Protein AF-A0AAW6MAR8-F1 (afdb_monomer_lite)

Structure (mmCIF, N/CA/C/O backbone):
data_AF-A0AAW6MAR8-F1
#
_entry.id   AF-A0AAW6MAR8-F1
#
loop_
_atom_site.group_PDB
_atom_site.id
_atom_site.type_symbol
_atom_site.label_atom_id
_atom_site.label_alt_id
_atom_site.label_comp_id
_atom_site.label_asym_id
_atom_site.label_entity_id
_atom_site.label_seq_id
_atom_site.pdbx_PDB_ins_code
_atom_site.Cartn_x
_atom_site.Cartn_y
_atom_site.Cartn_z
_atom_site.occupancy
_atom_site.B_iso_or_equiv
_atom_site.auth_seq_id
_atom_site.auth_comp_id
_atom_site.auth_asym_id
_atom_site.auth_atom_id
_atom_site.pdbx_PDB_model_num
ATOM 1 N N . ASP A 1 1 ? 22.541 -4.538 -34.225 1.00 38.38 1 ASP A N 1
ATOM 2 C CA . ASP A 1 1 ? 21.862 -5.230 -33.112 1.00 38.38 1 ASP A CA 1
ATOM 3 C C . ASP A 1 1 ? 20.356 -5.100 -33.202 1.00 38.38 1 ASP A C 1
ATOM 5 O O . ASP A 1 1 ? 19.809 -4.013 -33.052 1.00 38.38 1 ASP A O 1
ATOM 9 N N . VAL A 1 2 ? 19.683 -6.206 -33.517 1.00 41.50 2 VAL A N 1
ATOM 10 C CA . VAL A 1 2 ? 18.218 -6.273 -33.556 1.00 41.50 2 VAL A CA 1
ATOM 11 C C . VAL A 1 2 ? 17.718 -6.369 -32.115 1.00 41.50 2 VAL A C 1
ATOM 13 O O . VAL A 1 2 ? 18.141 -7.243 -31.361 1.00 41.50 2 VAL A O 1
ATOM 16 N N . ALA A 1 3 ? 16.841 -5.449 -31.713 1.00 41.91 3 ALA A N 1
ATOM 17 C CA . ALA A 1 3 ? 16.213 -5.461 -30.398 1.00 41.91 3 ALA A CA 1
ATOM 18 C C . ALA A 1 3 ? 15.251 -6.659 -30.288 1.00 41.91 3 ALA A C 1
ATOM 20 O O . ALA A 1 3 ? 14.075 -6.553 -30.619 1.00 41.91 3 ALA A O 1
ATOM 21 N N . ALA A 1 4 ? 15.759 -7.807 -29.844 1.00 42.06 4 ALA A N 1
ATOM 22 C CA . ALA A 1 4 ? 14.942 -8.964 -29.495 1.00 42.06 4 ALA A CA 1
ATOM 23 C C . ALA A 1 4 ? 14.270 -8.748 -28.123 1.00 42.06 4 ALA A C 1
ATOM 25 O O . ALA A 1 4 ? 14.914 -8.267 -27.187 1.00 42.06 4 ALA A O 1
ATOM 26 N N . GLY A 1 5 ? 12.980 -9.098 -28.013 1.00 51.22 5 GLY A N 1
ATOM 27 C CA . GLY A 1 5 ? 12.204 -9.053 -26.760 1.00 51.22 5 GLY A CA 1
ATOM 28 C C . GLY A 1 5 ? 10.967 -8.139 -26.744 1.00 51.22 5 GLY A C 1
ATOM 29 O O . GLY A 1 5 ? 10.373 -7.969 -25.683 1.00 51.22 5 GLY A O 1
ATOM 30 N N . PHE A 1 6 ? 10.568 -7.559 -27.882 1.00 50.59 6 PHE A N 1
ATOM 31 C CA . PHE A 1 6 ? 9.330 -6.778 -28.029 1.00 50.59 6 PHE A CA 1
ATOM 32 C C . PHE A 1 6 ? 8.352 -7.480 -28.983 1.00 50.59 6 PHE A C 1
ATOM 34 O O . PHE A 1 6 ? 8.780 -8.235 -29.851 1.00 50.59 6 PHE A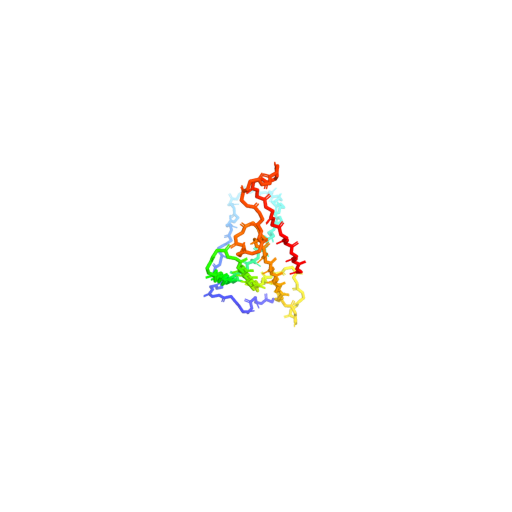 O 1
ATOM 41 N N . LEU A 1 7 ? 7.048 -7.231 -28.813 1.00 53.25 7 LEU A N 1
ATOM 42 C CA . LEU A 1 7 ? 5.975 -7.887 -29.575 1.00 53.25 7 LEU A CA 1
ATOM 43 C C . LEU A 1 7 ? 5.925 -7.494 -31.069 1.00 53.25 7 LEU A C 1
ATOM 45 O O . LEU A 1 7 ? 5.311 -8.219 -31.842 1.00 53.25 7 LEU A O 1
ATOM 49 N N . ASP A 1 8 ? 6.582 -6.403 -31.484 1.00 50.16 8 ASP A N 1
ATOM 50 C CA . ASP A 1 8 ? 6.674 -5.978 -32.890 1.00 50.16 8 ASP A CA 1
ATOM 51 C C . ASP A 1 8 ? 8.053 -5.339 -33.192 1.00 50.16 8 ASP A C 1
ATOM 53 O O . ASP A 1 8 ? 8.445 -4.380 -32.513 1.00 50.16 8 ASP A O 1
ATOM 57 N N . PRO A 1 9 ? 8.826 -5.870 -34.162 1.00 52.31 9 PRO A N 1
ATOM 58 C CA . PRO A 1 9 ? 10.124 -5.328 -34.560 1.00 52.31 9 PRO A CA 1
ATOM 59 C C . PRO A 1 9 ? 10.081 -4.294 -35.707 1.00 52.31 9 PRO A C 1
ATOM 61 O O . PRO A 1 9 ? 11.139 -3.754 -36.052 1.00 52.31 9 PRO A O 1
ATOM 64 N N . SER A 1 10 ? 8.926 -3.992 -36.307 1.00 55.00 10 SER A N 1
ATOM 65 C CA . SER A 1 10 ? 8.841 -3.129 -37.494 1.00 55.00 10 SER A CA 1
ATOM 66 C C . SER A 1 10 ? 8.674 -1.641 -37.142 1.00 55.00 10 SER A C 1
ATOM 68 O O . SER A 1 10 ? 7.703 -1.218 -36.531 1.00 55.00 10 SER A O 1
ATOM 70 N N . PHE A 1 11 ? 9.656 -0.811 -37.510 1.00 49.62 11 PHE A N 1
ATOM 71 C CA . PHE A 1 11 ? 9.521 0.651 -37.475 1.00 49.62 11 PHE A CA 1
ATOM 72 C C . PHE A 1 11 ? 10.208 1.249 -38.697 1.00 49.62 11 PHE A C 1
ATOM 74 O O . PHE A 1 11 ? 11.431 1.116 -38.826 1.00 49.62 11 PHE A O 1
ATOM 81 N N . ASP A 1 12 ? 9.439 1.965 -39.511 1.00 52.34 12 ASP A N 1
ATOM 82 C CA . ASP A 1 12 ? 9.897 2.621 -40.733 1.00 52.34 12 ASP A CA 1
ATOM 83 C C . ASP A 1 12 ? 10.948 3.723 -40.478 1.00 52.34 12 ASP A C 1
ATOM 85 O O . ASP A 1 12 ? 11.092 4.288 -39.379 1.00 52.34 12 ASP A O 1
ATOM 89 N N . THR A 1 13 ? 11.750 3.996 -41.505 1.00 48.41 13 THR A N 1
ATOM 90 C CA . THR A 1 13 ? 12.763 5.061 -41.560 1.00 48.41 13 THR A CA 1
ATOM 91 C C . THR A 1 13 ? 12.438 6.014 -42.701 1.00 48.41 13 THR A C 1
ATOM 93 O O . THR A 1 13 ? 12.095 5.565 -43.788 1.00 48.41 13 THR A O 1
ATOM 96 N N . VAL A 1 14 ? 12.553 7.319 -42.434 1.00 55.38 14 VAL A N 1
ATOM 97 C CA . VAL A 1 14 ? 12.318 8.405 -43.396 1.00 55.38 14 VAL A CA 1
ATOM 98 C C . VAL A 1 14 ? 13.341 8.313 -44.531 1.00 55.38 14 VAL A C 1
ATOM 100 O O . VAL A 1 14 ? 14.543 8.291 -44.274 1.00 55.38 14 VAL A O 1
ATOM 103 N N . ASP A 1 15 ? 12.838 8.227 -45.760 1.00 45.12 15 ASP A N 1
ATOM 104 C CA . ASP A 1 15 ? 13.605 8.170 -47.006 1.00 45.12 15 ASP A CA 1
ATOM 105 C C . ASP A 1 15 ? 14.219 9.545 -47.343 1.00 45.12 15 ASP A C 1
ATOM 107 O O . ASP A 1 15 ? 13.616 10.589 -47.072 1.00 45.12 15 ASP A O 1
ATOM 111 N N . ALA A 1 16 ? 15.432 9.561 -47.897 1.00 46.62 16 ALA A N 1
ATOM 112 C CA . ALA A 1 16 ? 16.189 10.782 -48.177 1.00 46.62 16 ALA A CA 1
ATOM 113 C C . ALA A 1 16 ? 15.774 11.379 -49.535 1.00 46.62 16 ALA A C 1
ATOM 115 O O . ALA A 1 16 ? 15.901 10.740 -50.577 1.00 46.62 16 ALA A O 1
ATOM 116 N N . GLY A 1 17 ? 15.283 12.622 -49.526 1.00 44.34 17 GLY A N 1
ATOM 117 C CA . GLY A 1 17 ? 14.829 13.330 -50.725 1.00 44.34 17 GLY A CA 1
ATOM 118 C C . GLY A 1 17 ? 15.919 13.518 -51.792 1.00 44.34 17 GLY A C 1
ATOM 119 O O . GLY A 1 17 ? 17.041 13.927 -51.500 1.00 44.34 17 GLY A O 1
ATOM 120 N N . ILE A 1 18 ? 15.546 13.241 -53.044 1.00 42.44 18 ILE A N 1
ATOM 121 C CA . ILE A 1 18 ? 16.320 13.433 -54.279 1.00 42.44 18 ILE A CA 1
ATOM 122 C C . ILE A 1 18 ? 16.663 14.919 -54.501 1.00 42.44 18 ILE A C 1
ATOM 124 O O . ILE A 1 18 ? 15.769 15.750 -54.639 1.00 42.44 18 ILE A O 1
ATOM 128 N N . GLY A 1 19 ? 17.962 15.222 -54.642 1.00 40.78 19 GLY A N 1
ATOM 129 C CA . GLY A 1 19 ? 18.470 16.439 -55.292 1.00 40.78 19 GLY A CA 1
ATOM 130 C C . GLY A 1 19 ? 19.056 17.513 -54.364 1.00 40.78 19 GLY A C 1
ATOM 131 O O . GLY A 1 19 ? 18.341 18.385 -53.885 1.00 40.78 19 GLY A O 1
ATOM 132 N N . GLY A 1 20 ? 20.387 17.506 -54.214 1.00 45.31 20 GLY A N 1
ATOM 133 C CA . GLY A 1 20 ? 21.179 18.544 -53.534 1.00 45.31 20 GLY A CA 1
ATOM 134 C C . GLY A 1 20 ? 21.991 18.000 -52.354 1.00 45.31 20 GLY A C 1
ATOM 135 O O . GLY A 1 20 ? 21.538 17.099 -51.655 1.00 45.31 20 GLY A O 1
ATOM 136 N N . THR A 1 21 ? 23.203 18.521 -52.128 1.00 45.25 21 THR A N 1
ATOM 137 C CA . THR A 1 21 ? 24.034 18.171 -50.959 1.00 45.25 21 THR A 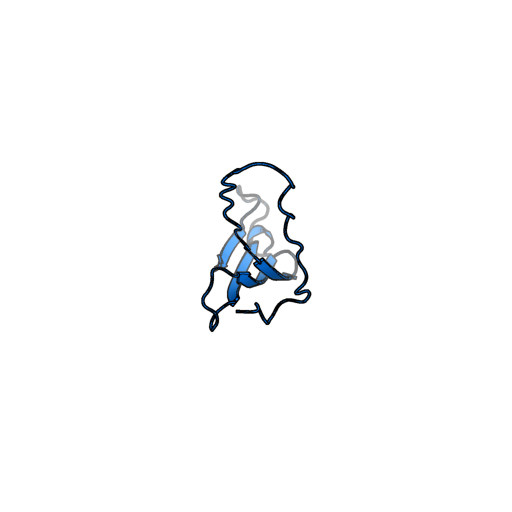CA 1
ATOM 138 C C . THR A 1 21 ? 23.414 18.769 -49.697 1.00 45.25 21 THR A C 1
ATOM 140 O O . THR A 1 21 ? 23.827 19.829 -49.229 1.00 45.25 21 THR A O 1
ATOM 143 N N . VAL A 1 22 ? 22.383 18.119 -49.164 1.00 47.81 22 VAL A N 1
ATOM 144 C CA . VAL A 1 22 ? 21.776 18.474 -47.883 1.00 47.81 22 VAL A CA 1
ATOM 145 C C . VAL A 1 22 ? 22.309 17.494 -46.846 1.00 47.81 22 VAL A C 1
ATOM 147 O O . VAL A 1 22 ? 21.992 16.308 -46.878 1.00 47.81 22 VAL A O 1
ATOM 150 N N . TYR A 1 23 ? 23.151 17.980 -45.935 1.00 43.19 23 TYR A N 1
ATOM 151 C CA . TYR A 1 23 ? 23.488 17.228 -44.732 1.00 43.19 23 TYR A CA 1
ATOM 152 C C . TYR A 1 23 ? 22.267 17.267 -43.811 1.00 43.19 23 TYR A C 1
ATOM 154 O O . TYR A 1 23 ? 22.012 18.266 -43.143 1.00 43.19 23 TYR A O 1
ATOM 162 N N . GLY A 1 24 ? 21.470 16.202 -43.842 1.00 41.53 24 GLY A N 1
ATOM 163 C CA . GLY A 1 24 ? 20.443 15.947 -42.842 1.00 41.53 24 GLY A CA 1
ATOM 164 C C . GLY A 1 24 ? 21.079 15.217 -41.670 1.00 41.53 24 GLY A C 1
ATOM 165 O O . GLY A 1 24 ? 21.346 14.023 -41.775 1.00 41.53 24 GLY A O 1
ATOM 166 N N . ASP A 1 25 ? 21.340 15.927 -40.576 1.00 49.34 25 ASP A N 1
ATOM 167 C CA . ASP A 1 25 ? 21.624 15.279 -39.299 1.00 49.34 25 ASP A CA 1
ATOM 168 C C . ASP A 1 25 ? 20.291 14.961 -38.609 1.00 49.34 25 ASP A C 1
ATOM 170 O O . ASP A 1 25 ? 19.362 15.775 -38.604 1.00 49.34 25 ASP A O 1
ATOM 174 N N . GLY A 1 26 ? 20.164 13.743 -38.098 1.00 43.41 26 GLY A N 1
ATOM 175 C CA . GLY A 1 26 ? 18.929 13.226 -37.531 1.00 43.41 26 GLY A CA 1
ATOM 176 C C . GLY A 1 26 ? 19.239 12.199 -36.458 1.00 43.41 26 GLY A C 1
ATOM 177 O O . GLY A 1 26 ? 19.569 11.051 -36.749 1.00 43.41 26 GLY A O 1
ATOM 178 N N . GLU A 1 27 ? 19.087 12.587 -35.197 1.00 45.34 27 GLU A N 1
ATOM 179 C CA . GLU A 1 27 ? 19.235 11.665 -34.076 1.00 45.34 27 GLU A CA 1
ATOM 180 C C . GLU A 1 27 ? 17.957 10.819 -33.918 1.00 45.34 27 GLU A C 1
ATOM 182 O O . GLU A 1 27 ? 16.915 11.291 -33.453 1.00 45.34 27 GLU A O 1
ATOM 187 N N . LYS A 1 28 ? 18.007 9.533 -34.298 1.00 44.56 28 LYS A N 1
ATOM 188 C CA . LYS A 1 28 ? 16.901 8.586 -34.064 1.00 44.56 28 LYS A CA 1
ATOM 189 C C . LYS A 1 28 ? 17.023 7.966 -32.672 1.00 44.56 28 LYS A C 1
ATOM 191 O O . LYS A 1 28 ? 17.665 6.935 -32.482 1.00 44.56 28 LYS A O 1
ATOM 196 N N . TYR A 1 29 ? 16.333 8.540 -31.695 1.00 46.66 29 TYR A N 1
ATOM 197 C CA . TYR A 1 29 ? 16.215 7.943 -30.367 1.00 46.66 29 TYR A CA 1
ATOM 198 C C . TYR A 1 29 ? 15.097 6.886 -30.324 1.00 46.66 29 TYR A C 1
ATOM 200 O O . TYR A 1 29 ? 13.925 7.208 -30.135 1.00 46.66 29 TYR A O 1
ATOM 208 N N . LYS A 1 30 ? 15.435 5.598 -30.478 1.00 51.47 30 LYS A N 1
ATOM 209 C CA . LYS A 1 30 ? 14.486 4.493 -30.231 1.00 51.47 30 LYS A CA 1
ATOM 210 C C . LYS A 1 30 ? 14.395 4.195 -28.728 1.00 51.47 30 LYS A C 1
ATOM 212 O O . LYS A 1 30 ? 15.194 3.435 -28.175 1.00 51.47 30 LYS A O 1
ATOM 217 N N . TYR A 1 31 ? 13.399 4.781 -28.066 1.00 56.66 31 TYR A N 1
ATOM 218 C CA . TYR A 1 31 ? 13.049 4.458 -26.684 1.00 56.66 31 TYR A CA 1
ATOM 219 C C . TYR A 1 31 ? 11.796 3.590 -26.632 1.00 56.66 31 TYR A C 1
ATOM 221 O O . TYR A 1 31 ? 10.686 4.080 -26.801 1.00 56.66 31 TYR A O 1
ATOM 229 N N . ASN A 1 32 ? 11.981 2.302 -26.351 1.00 66.94 32 ASN A N 1
ATOM 230 C CA . ASN A 1 32 ? 10.880 1.368 -26.160 1.00 66.94 32 ASN A CA 1
ATOM 231 C C . ASN A 1 32 ? 10.723 1.116 -24.666 1.00 66.94 32 ASN A C 1
ATOM 233 O O . ASN A 1 32 ? 11.677 0.722 -23.992 1.00 66.94 32 ASN A O 1
ATOM 237 N N . ARG A 1 33 ? 9.522 1.352 -24.144 1.00 74.06 33 ARG A N 1
ATOM 238 C CA . ARG A 1 33 ? 9.192 1.141 -22.738 1.00 74.06 33 ARG A CA 1
ATOM 239 C C . ARG A 1 33 ? 7.918 0.315 -22.669 1.00 74.06 33 ARG A C 1
ATOM 241 O O . ARG A 1 33 ? 6.942 0.639 -23.335 1.00 74.06 33 ARG A O 1
ATOM 248 N N . ALA A 1 34 ? 7.955 -0.759 -21.901 1.00 82.56 34 ALA A N 1
ATOM 249 C CA . ALA A 1 34 ? 6.828 -1.657 -21.700 1.00 82.56 34 ALA A CA 1
ATOM 250 C C . ALA A 1 34 ? 6.596 -1.788 -20.198 1.00 82.56 34 ALA A C 1
ATOM 252 O O . ALA A 1 34 ? 7.551 -1.902 -19.440 1.00 82.56 34 ALA A O 1
ATOM 253 N N . SER A 1 35 ? 5.346 -1.741 -19.759 1.00 80.75 35 SER A N 1
ATOM 254 C CA . SER A 1 35 ? 5.007 -1.747 -18.337 1.00 80.75 35 SER A CA 1
ATOM 255 C C . SER A 1 35 ? 3.811 -2.642 -18.095 1.00 80.75 35 SER A C 1
ATOM 257 O O . SER A 1 35 ? 2.776 -2.476 -18.738 1.00 80.75 35 SER A O 1
ATOM 259 N N . PHE A 1 36 ? 3.933 -3.530 -17.118 1.00 90.75 36 PHE A N 1
ATOM 260 C CA . PHE A 1 36 ? 2.824 -4.304 -16.579 1.00 90.75 36 PHE A CA 1
ATOM 261 C C . PHE A 1 36 ? 2.563 -3.851 -15.150 1.00 90.75 36 PHE A C 1
ATOM 263 O O . PHE A 1 36 ? 3.501 -3.650 -14.380 1.00 90.75 36 PHE A O 1
ATOM 270 N N . PHE A 1 37 ? 1.300 -3.677 -14.779 1.00 94.00 37 PHE A N 1
ATOM 271 C CA . PHE A 1 37 ? 0.935 -3.325 -13.413 1.00 94.00 37 PHE A CA 1
ATOM 272 C C . PHE A 1 37 ? -0.279 -4.128 -12.961 1.00 94.00 37 PHE A C 1
ATOM 274 O O . PHE A 1 37 ? -1.180 -4.415 -13.746 1.00 94.00 37 PHE A O 1
ATOM 281 N N . GLY A 1 38 ? -0.300 -4.463 -11.677 1.00 95.75 38 GLY A N 1
ATOM 282 C CA . GLY A 1 38 ? -1.428 -5.092 -11.007 1.00 95.75 38 GLY A CA 1
ATOM 283 C C . GLY A 1 38 ? -1.623 -4.471 -9.633 1.00 95.75 38 GLY A C 1
ATOM 284 O O . GLY A 1 38 ? -0.653 -4.102 -8.968 1.00 95.75 38 GLY A O 1
ATOM 285 N N . ARG A 1 39 ? -2.880 -4.338 -9.210 1.00 96.38 39 ARG A N 1
ATOM 286 C CA . ARG A 1 39 ? -3.239 -3.843 -7.881 1.00 96.38 39 ARG A CA 1
ATOM 287 C C . ARG A 1 39 ? -4.366 -4.677 -7.296 1.00 96.38 39 ARG A C 1
ATOM 289 O O . ARG A 1 39 ? -5.385 -4.883 -7.946 1.00 96.38 39 ARG A O 1
ATOM 296 N N . VAL A 1 40 ? -4.194 -5.067 -6.042 1.00 97.69 40 VAL A N 1
ATOM 297 C CA . VAL A 1 40 ? -5.204 -5.739 -5.228 1.00 97.69 40 VAL A CA 1
ATOM 298 C C . VAL A 1 40 ? -5.546 -4.835 -4.052 1.00 97.69 40 VAL A C 1
ATOM 300 O O . VAL A 1 40 ? -4.656 -4.293 -3.398 1.00 97.69 40 VAL A O 1
ATOM 303 N N . ASN A 1 41 ? -6.841 -4.665 -3.793 1.00 97.44 41 ASN A N 1
ATOM 304 C CA . ASN A 1 41 ? -7.347 -3.968 -2.617 1.00 97.44 41 ASN A CA 1
ATOM 305 C C . ASN A 1 41 ? -8.250 -4.919 -1.842 1.00 97.44 41 ASN A C 1
ATOM 307 O O . ASN A 1 41 ? -9.099 -5.581 -2.434 1.00 97.44 41 ASN A O 1
ATOM 311 N N . TYR A 1 42 ? -8.090 -4.936 -0.528 1.00 97.19 42 TYR A N 1
ATOM 312 C CA . TYR A 1 42 ? -8.947 -5.672 0.381 1.00 97.19 42 TYR A CA 1
ATOM 313 C C . TYR A 1 42 ? -9.422 -4.737 1.485 1.00 97.19 42 TYR A C 1
ATOM 315 O O . TYR A 1 42 ? -8.641 -3.970 2.051 1.00 97.19 42 TYR A O 1
ATOM 323 N N . ASN A 1 43 ? -10.717 -4.787 1.763 1.00 97.44 43 ASN A N 1
ATOM 324 C CA . ASN A 1 43 ? -11.349 -4.046 2.837 1.00 97.44 43 ASN A CA 1
ATOM 325 C C . ASN A 1 43 ? -12.139 -5.056 3.663 1.00 97.44 43 ASN A C 1
ATOM 327 O O . ASN A 1 43 ? -13.045 -5.706 3.144 1.00 97.44 43 ASN A O 1
ATOM 331 N N . TYR A 1 44 ? -11.771 -5.175 4.932 1.00 96.50 44 TYR A N 1
ATOM 332 C CA . TYR A 1 44 ? -12.538 -5.924 5.904 1.00 96.50 44 TYR A CA 1
ATOM 333 C C . TYR A 1 44 ? -13.289 -4.956 6.811 1.00 96.50 44 TYR A C 1
ATOM 335 O O . TYR A 1 44 ? -12.685 -4.231 7.609 1.00 96.50 44 TYR A O 1
ATOM 343 N N . ASP A 1 45 ? -14.612 -4.971 6.652 1.00 94.81 45 ASP A N 1
ATOM 344 C CA . ASP A 1 45 ? -15.581 -4.274 7.498 1.00 94.81 45 ASP A CA 1
ATOM 345 C C . ASP A 1 45 ? -15.292 -2.778 7.697 1.00 94.81 45 ASP A C 1
ATOM 347 O O . ASP A 1 45 ? -15.470 -2.225 8.775 1.00 94.81 45 ASP A O 1
ATOM 351 N N . ASN A 1 46 ? -14.737 -2.119 6.676 1.00 92.75 46 ASN A N 1
ATOM 352 C CA . ASN A 1 46 ? -14.287 -0.720 6.686 1.00 92.75 46 ASN A CA 1
ATOM 353 C C . ASN A 1 46 ? -13.232 -0.361 7.752 1.00 92.75 46 ASN A C 1
ATOM 355 O O . ASN A 1 46 ? -12.751 0.779 7.802 1.00 92.75 46 ASN A O 1
ATOM 359 N N . ARG A 1 47 ? -12.799 -1.348 8.537 1.00 94.69 47 ARG A N 1
ATOM 360 C CA . ARG A 1 47 ? -11.834 -1.239 9.628 1.00 94.69 47 ARG A CA 1
ATOM 361 C C . ARG A 1 47 ? -10.425 -1.496 9.144 1.00 94.69 47 ARG A C 1
ATOM 363 O O . ARG A 1 47 ? -9.546 -0.671 9.373 1.00 94.69 47 ARG A O 1
ATOM 370 N N . TYR A 1 48 ? -10.218 -2.592 8.424 1.00 96.94 48 TYR A N 1
ATOM 371 C CA . TYR A 1 48 ? -8.892 -3.024 7.996 1.00 96.94 48 TYR A CA 1
ATOM 372 C C . TYR A 1 48 ? -8.796 -2.944 6.485 1.00 96.94 48 TYR A C 1
ATOM 374 O O . TYR A 1 48 ? -9.570 -3.561 5.755 1.00 96.94 48 TYR A O 1
ATOM 382 N N . LEU A 1 49 ? -7.839 -2.160 6.012 1.00 97.31 49 LEU A N 1
ATOM 383 C CA . LEU A 1 49 ? -7.603 -1.942 4.600 1.00 97.31 49 LEU A CA 1
ATOM 384 C C . LEU A 1 49 ? -6.214 -2.446 4.257 1.00 97.31 49 LEU A C 1
ATOM 386 O O . L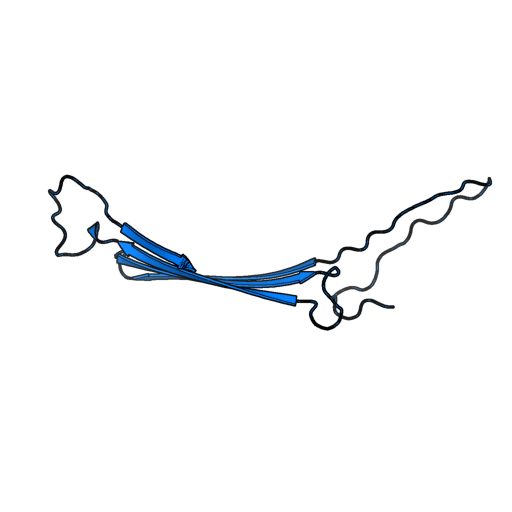EU A 1 49 ? -5.243 -2.096 4.922 1.00 97.31 49 LEU A O 1
ATOM 390 N N . ILE A 1 50 ? -6.116 -3.226 3.193 1.00 97.31 50 ILE A N 1
ATOM 391 C CA . ILE A 1 50 ? -4.848 -3.691 2.643 1.00 97.31 50 ILE A CA 1
ATOM 392 C C . ILE A 1 50 ? -4.839 -3.350 1.159 1.00 97.31 50 ILE A C 1
ATOM 394 O O . ILE A 1 50 ? -5.824 -3.555 0.450 1.00 97.31 50 ILE A O 1
ATOM 398 N N . GLN A 1 51 ? -3.719 -2.826 0.684 1.00 97.62 51 GLN A N 1
ATOM 399 C CA . GLN A 1 51 ? -3.472 -2.587 -0.726 1.00 97.62 51 GLN A CA 1
ATOM 400 C C . GLN A 1 51 ? -2.102 -3.142 -1.085 1.00 97.62 51 GLN A C 1
ATOM 402 O O . GLN A 1 51 ? -1.106 -2.782 -0.470 1.00 97.62 51 GLN A O 1
ATOM 407 N N . ALA A 1 52 ? -2.046 -3.977 -2.112 1.00 97.31 52 ALA A N 1
ATOM 408 C CA . ALA A 1 52 ? -0.800 -4.448 -2.695 1.00 97.31 52 ALA A CA 1
ATOM 409 C C . ALA A 1 52 ? -0.764 -4.033 -4.164 1.00 97.31 52 ALA A C 1
ATOM 411 O O . ALA A 1 52 ? -1.753 -4.187 -4.884 1.00 97.31 52 ALA A O 1
ATOM 412 N N . THR A 1 53 ? 0.359 -3.486 -4.611 1.00 96.62 53 THR A N 1
ATOM 413 C CA . THR A 1 53 ? 0.598 -3.160 -6.018 1.00 96.62 53 THR A CA 1
ATOM 414 C C . THR A 1 53 ? 1.904 -3.810 -6.448 1.00 96.62 53 THR A C 1
ATOM 416 O O . THR A 1 53 ? 2.868 -3.860 -5.690 1.00 96.62 53 THR A O 1
ATOM 419 N N . MET A 1 54 ? 1.945 -4.311 -7.674 1.00 96.31 54 MET A N 1
ATOM 420 C CA . MET A 1 54 ? 3.169 -4.794 -8.294 1.00 96.31 54 MET A CA 1
ATOM 421 C C . MET A 1 54 ? 3.268 -4.200 -9.686 1.00 96.31 54 MET A C 1
ATOM 423 O O . MET A 1 54 ? 2.293 -4.196 -10.443 1.00 96.31 54 MET A O 1
ATOM 427 N N . ARG A 1 55 ? 4.445 -3.680 -10.014 1.00 95.19 55 ARG A N 1
ATOM 428 C CA . ARG A 1 55 ? 4.726 -3.105 -11.322 1.00 95.19 55 ARG A CA 1
ATOM 429 C C . ARG A 1 55 ? 6.017 -3.684 -11.879 1.00 95.19 55 ARG A C 1
ATOM 431 O O . ARG A 1 55 ? 7.012 -3.770 -11.168 1.00 95.19 55 ARG A O 1
ATOM 438 N N . TYR A 1 56 ? 5.990 -4.077 -13.144 1.00 92.44 56 TYR A N 1
ATOM 439 C CA . TYR A 1 56 ? 7.133 -4.612 -13.869 1.00 92.44 56 TYR A CA 1
ATOM 440 C C . TYR A 1 56 ? 7.380 -3.749 -15.104 1.00 92.44 56 TYR A C 1
ATOM 442 O O . TYR A 1 56 ? 6.609 -3.787 -16.063 1.00 92.44 56 TYR A O 1
ATOM 450 N N . ASP A 1 57 ? 8.430 -2.934 -15.045 1.00 89.00 57 ASP A N 1
ATOM 451 C CA . ASP A 1 57 ? 8.745 -1.924 -16.054 1.00 89.00 57 ASP A CA 1
ATOM 452 C C . ASP A 1 57 ? 10.011 -2.300 -16.813 1.00 89.00 57 ASP A C 1
ATOM 454 O O . ASP A 1 57 ? 11.087 -2.419 -16.231 1.00 89.00 57 ASP A O 1
ATOM 458 N N . GLY A 1 58 ? 9.884 -2.423 -18.127 1.00 85.69 58 GLY A N 1
ATOM 459 C CA . GLY A 1 58 ? 10.968 -2.600 -19.072 1.00 85.69 58 GLY A CA 1
ATOM 460 C C . GLY A 1 58 ? 11.286 -1.306 -19.811 1.00 85.69 58 GLY A C 1
ATOM 461 O O . GLY A 1 58 ? 10.381 -0.595 -20.247 1.00 85.69 58 GLY A O 1
ATOM 462 N N . SER A 1 59 ? 12.567 -0.995 -19.986 1.00 80.00 59 SER A N 1
ATOM 463 C CA . SER A 1 59 ? 13.018 0.169 -20.760 1.00 80.00 59 SER A CA 1
ATOM 464 C C . SER A 1 59 ? 14.205 -0.204 -21.635 1.00 80.00 59 SER A C 1
ATOM 466 O O . SER A 1 59 ? 15.144 -0.850 -21.174 1.00 80.00 59 SER A O 1
ATOM 468 N N . SER A 1 60 ? 14.216 0.258 -22.885 1.00 72.31 60 SER A N 1
ATOM 469 C CA . SER A 1 60 ? 15.347 0.081 -23.804 1.00 72.31 60 SER A CA 1
ATOM 470 C C . SER A 1 60 ? 16.613 0.829 -23.370 1.00 72.31 60 SER A C 1
ATOM 472 O O . SER A 1 60 ? 17.671 0.578 -23.937 1.00 72.31 60 SER A O 1
ATOM 474 N N . LYS A 1 61 ? 16.518 1.711 -22.360 1.00 72.56 61 LYS A N 1
ATOM 475 C CA . LYS A 1 61 ? 17.666 2.359 -21.701 1.00 72.56 61 LYS A CA 1
ATOM 476 C C . LYS A 1 61 ? 18.375 1.458 -20.682 1.00 72.56 61 LYS A C 1
ATOM 478 O O . LYS A 1 61 ? 19.501 1.763 -20.303 1.00 72.56 61 LYS A O 1
ATOM 483 N N . PHE A 1 62 ? 17.727 0.396 -20.201 1.00 71.56 62 PHE A N 1
ATOM 484 C CA . PHE A 1 62 ? 18.353 -0.543 -19.271 1.00 71.56 62 PHE A CA 1
ATOM 485 C C . PHE A 1 62 ? 19.220 -1.559 -20.027 1.00 71.56 62 PHE A C 1
ATOM 487 O O . PHE A 1 62 ? 18.943 -1.895 -21.181 1.00 71.56 62 PHE A O 1
ATOM 494 N N . GLY A 1 63 ? 20.288 -2.037 -19.378 1.00 72.31 63 GLY A N 1
ATOM 495 C CA . GLY A 1 63 ? 21.240 -2.972 -19.979 1.00 72.31 63 GLY A CA 1
ATOM 496 C C . GLY A 1 63 ? 20.558 -4.238 -20.504 1.00 72.31 63 GLY A C 1
ATOM 497 O O . GLY A 1 63 ? 19.569 -4.701 -19.941 1.00 72.31 63 GLY A O 1
ATOM 498 N N . VAL A 1 64 ? 21.107 -4.819 -21.574 1.00 70.00 64 VAL A N 1
ATOM 499 C CA . VAL A 1 64 ? 20.519 -5.953 -22.318 1.00 70.00 64 VAL A CA 1
ATOM 500 C C . VAL A 1 64 ? 20.138 -7.132 -21.407 1.00 70.00 64 VAL A C 1
ATOM 502 O O . VAL A 1 64 ? 19.123 -7.781 -21.647 1.00 70.00 64 VAL A O 1
ATOM 505 N N . ASN A 1 65 ? 20.915 -7.345 -20.340 1.00 71.38 65 ASN A N 1
ATOM 506 C CA . ASN A 1 65 ? 20.759 -8.438 -19.376 1.00 71.38 65 ASN A CA 1
ATOM 507 C C . ASN A 1 65 ? 19.803 -8.126 -18.212 1.00 71.38 65 ASN A C 1
ATOM 509 O O . ASN A 1 65 ? 19.477 -9.025 -17.447 1.00 71.38 65 ASN A O 1
ATOM 513 N N . ASN A 1 66 ? 19.368 -6.873 -18.044 1.00 71.50 66 ASN A N 1
ATOM 514 C CA . ASN A 1 66 ? 18.489 -6.459 -16.948 1.00 71.50 66 ASN A CA 1
ATOM 515 C C . ASN A 1 66 ? 17.506 -5.381 -17.430 1.00 71.50 66 ASN A C 1
ATOM 517 O O . ASN A 1 66 ? 17.395 -4.296 -16.863 1.00 71.50 66 ASN A O 1
ATOM 521 N N . ARG A 1 67 ? 16.828 -5.664 -18.551 1.00 81.62 67 ARG A N 1
ATOM 522 C CA . ARG A 1 67 ? 15.937 -4.713 -19.239 1.00 81.62 67 ARG A CA 1
ATOM 523 C C . ARG A 1 67 ? 14.683 -4.353 -18.448 1.00 81.62 67 ARG A C 1
ATOM 525 O O . ARG A 1 67 ? 14.000 -3.415 -18.850 1.00 81.62 67 ARG A O 1
ATOM 532 N N . TRP A 1 68 ? 14.387 -5.090 -17.378 1.00 83.94 68 TRP A N 1
ATOM 533 C CA . TRP A 1 68 ? 13.150 -5.014 -16.615 1.00 83.94 68 TRP A CA 1
ATOM 534 C C . TRP A 1 68 ? 13.416 -4.849 -15.118 1.00 83.94 68 TRP A C 1
ATOM 536 O O . TRP A 1 68 ? 14.233 -5.567 -14.547 1.00 83.94 68 TRP A O 1
ATOM 546 N N . GLY A 1 69 ? 12.688 -3.935 -14.481 1.00 87.94 69 GLY A N 1
ATOM 547 C CA . GLY A 1 69 ? 12.694 -3.710 -13.038 1.00 87.94 69 GLY A CA 1
ATOM 548 C C . GLY A 1 69 ? 11.348 -4.059 -12.408 1.00 87.94 69 GLY A C 1
ATOM 549 O O . GLY A 1 69 ? 10.296 -3.771 -12.981 1.00 87.94 69 GLY A O 1
ATOM 550 N N . CYS A 1 70 ? 11.386 -4.666 -11.221 1.00 91.56 70 CYS A N 1
ATOM 551 C CA . CYS A 1 70 ?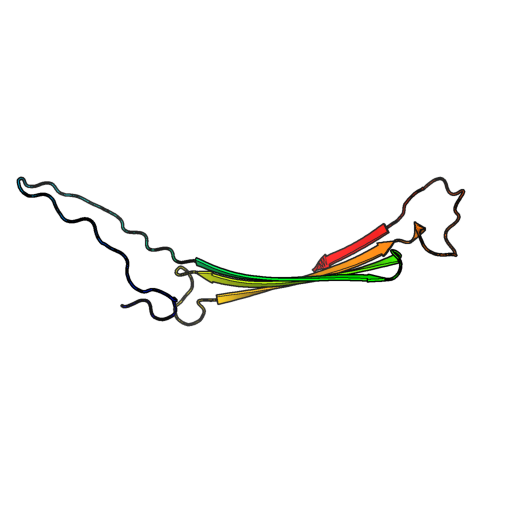 10.202 -4.968 -10.422 1.00 91.56 70 CYS A CA 1
ATOM 552 C C . CYS A 1 70 ? 10.065 -3.974 -9.266 1.00 91.56 70 CYS A C 1
ATOM 554 O O . CYS A 1 70 ? 11.003 -3.773 -8.498 1.00 91.56 70 CYS A O 1
ATOM 556 N N . PHE A 1 71 ? 8.879 -3.388 -9.142 1.00 94.62 71 PHE A N 1
ATOM 557 C CA . PHE A 1 71 ? 8.535 -2.360 -8.169 1.00 94.62 71 PHE A CA 1
ATOM 558 C C . PHE A 1 71 ? 7.290 -2.815 -7.392 1.00 94.62 71 PHE A C 1
ATOM 560 O O . PHE A 1 71 ? 6.161 -2.517 -7.804 1.00 94.62 71 PHE A O 1
ATOM 567 N N . PRO A 1 72 ? 7.465 -3.611 -6.323 1.00 96.19 72 PRO A N 1
ATOM 568 C CA . PRO A 1 72 ? 6.378 -3.946 -5.415 1.00 96.19 72 PRO A CA 1
ATOM 569 C C . PRO A 1 72 ? 6.070 -2.761 -4.493 1.00 96.19 72 PRO A C 1
ATOM 571 O O . PRO A 1 72 ? 6.961 -1.988 -4.153 1.00 96.19 72 PRO A O 1
ATOM 574 N N . SER A 1 73 ? 4.816 -2.644 -4.067 1.00 96.38 73 SER A N 1
ATOM 575 C CA . SER A 1 73 ? 4.423 -1.769 -2.967 1.00 96.38 73 SER A CA 1
ATOM 576 C C . SER A 1 73 ? 3.302 -2.404 -2.153 1.00 96.3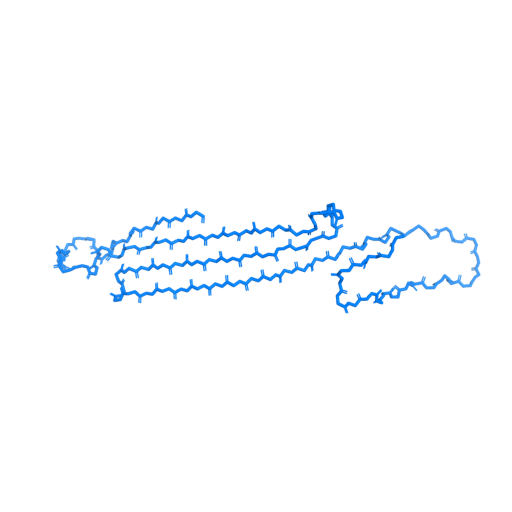8 73 SER A C 1
ATOM 578 O O . SER A 1 73 ? 2.426 -3.093 -2.690 1.00 96.38 73 SER A O 1
ATOM 580 N N . VAL A 1 74 ? 3.280 -2.131 -0.856 1.00 97.06 74 VAL A N 1
ATOM 581 C CA . VAL A 1 74 ? 2.232 -2.600 0.051 1.00 97.06 74 VAL A CA 1
ATOM 582 C C . VAL A 1 74 ? 1.812 -1.481 0.991 1.00 97.06 74 VAL A C 1
ATOM 584 O O . VAL A 1 74 ? 2.626 -0.694 1.458 1.00 97.06 74 VAL A O 1
ATOM 587 N N . ALA A 1 75 ? 0.519 -1.393 1.270 1.00 97.12 75 ALA A N 1
ATOM 588 C CA . ALA A 1 75 ? -0.042 -0.442 2.208 1.00 97.12 75 ALA A CA 1
ATOM 589 C C . ALA A 1 75 ? -1.078 -1.122 3.094 1.00 97.12 75 ALA A C 1
ATOM 591 O O . ALA A 1 75 ? -1.868 -1.953 2.641 1.00 97.12 75 ALA A O 1
ATOM 592 N N . VAL A 1 76 ? -1.100 -0.711 4.353 1.00 97.25 76 VAL A N 1
ATOM 593 C CA . VAL A 1 76 ? -2.096 -1.117 5.336 1.00 97.25 76 VAL A CA 1
ATOM 594 C C . VAL A 1 76 ? -2.748 0.122 5.929 1.00 97.25 76 VAL A C 1
ATOM 596 O O . VAL A 1 76 ? -2.118 1.167 6.105 1.00 97.25 76 VAL A O 1
ATOM 599 N N . GLY A 1 77 ? -4.038 0.022 6.210 1.00 97.62 77 GLY A N 1
ATOM 600 C CA . GLY A 1 77 ? -4.823 1.066 6.840 1.00 97.62 77 GLY A CA 1
ATOM 601 C C . GLY A 1 77 ? -5.713 0.482 7.921 1.00 97.62 77 GLY A C 1
ATOM 602 O O . GLY A 1 77 ? -6.296 -0.581 7.732 1.00 97.62 77 GLY A O 1
ATOM 603 N N . TRP A 1 78 ? -5.840 1.200 9.028 1.00 97.69 78 TRP A N 1
ATOM 604 C CA . TRP A 1 78 ? -6.703 0.821 10.138 1.00 97.69 78 TRP A CA 1
ATOM 605 C C . TRP A 1 78 ? -7.564 2.005 10.560 1.00 97.69 78 TRP A C 1
ATOM 607 O O . TRP A 1 78 ? -7.048 3.026 11.017 1.00 97.69 78 TRP A O 1
ATOM 617 N N . SER A 1 79 ? -8.872 1.892 10.349 1.00 97.06 79 SER A N 1
ATOM 618 C CA . SER A 1 79 ? -9.865 2.887 10.751 1.00 97.06 79 SER A CA 1
ATOM 619 C C . SER A 1 79 ? -10.256 2.638 12.210 1.00 97.06 79 SER A C 1
ATOM 621 O O . SER A 1 79 ? -11.159 1.857 12.492 1.00 97.06 79 SER A O 1
ATOM 623 N N . ILE A 1 80 ? -9.570 3.302 13.140 1.00 95.25 80 ILE A N 1
ATOM 624 C CA . ILE A 1 80 ? -9.810 3.168 14.584 1.00 95.25 80 ILE A CA 1
ATOM 625 C C . ILE A 1 80 ? -11.216 3.672 14.948 1.00 95.25 80 ILE A C 1
ATOM 627 O O . ILE A 1 80 ? -11.858 3.094 15.815 1.00 95.25 80 ILE A O 1
ATOM 631 N N . SER A 1 81 ? -11.735 4.692 14.251 1.00 93.88 81 SER A N 1
ATOM 632 C CA . SER A 1 81 ? -13.084 5.231 14.504 1.00 93.88 81 SER A CA 1
ATOM 633 C C . SER A 1 81 ? -14.231 4.242 14.247 1.00 93.88 81 SER A C 1
ATOM 635 O O . SER A 1 81 ? -15.345 4.434 14.743 1.00 93.88 81 SER A O 1
ATOM 637 N N . GLU A 1 82 ? -13.959 3.177 13.493 1.00 93.69 82 GLU A N 1
ATOM 638 C CA . GLU A 1 82 ? -14.922 2.118 13.179 1.00 93.69 82 GLU A CA 1
ATOM 639 C C . GLU A 1 82 ? -14.895 0.968 14.197 1.00 93.69 82 GLU A C 1
ATOM 641 O O . GLU A 1 82 ? -15.732 0.071 14.140 1.00 93.69 82 GLU A O 1
ATOM 646 N N . GLU A 1 83 ? -13.969 0.981 15.158 1.00 94.19 83 GLU A N 1
ATOM 647 C CA . GLU A 1 83 ? -13.908 -0.052 16.189 1.00 94.19 83 GLU A CA 1
ATOM 648 C C . GLU A 1 83 ? -14.981 0.137 17.267 1.00 94.19 83 GLU A C 1
ATOM 650 O O . GLU A 1 83 ? -15.324 1.255 17.651 1.00 94.19 83 GLU A O 1
ATOM 655 N N . ALA A 1 84 ? -15.471 -0.977 17.818 1.00 92.62 84 ALA A N 1
ATOM 656 C CA . ALA A 1 84 ? -16.501 -0.965 18.860 1.00 92.62 84 ALA A CA 1
ATOM 657 C C . ALA A 1 84 ? -16.046 -0.271 20.157 1.00 92.62 84 ALA A C 1
ATOM 659 O O . ALA A 1 84 ? -16.873 0.223 20.917 1.00 92.62 84 ALA A O 1
ATOM 660 N N . PHE A 1 85 ? -14.735 -0.226 20.410 1.00 93.19 85 PHE A N 1
ATOM 661 C CA . PHE A 1 85 ? -14.164 0.453 21.572 1.00 93.19 85 PHE A CA 1
ATOM 662 C C . PHE A 1 85 ? -14.025 1.968 21.380 1.00 93.19 85 PHE A C 1
ATOM 664 O O . PHE A 1 85 ? -13.730 2.673 22.345 1.00 93.19 85 PHE A O 1
ATOM 671 N N . TYR A 1 86 ? -14.170 2.481 20.153 1.00 93.38 86 TYR A N 1
ATOM 672 C CA . TYR A 1 86 ? -13.971 3.897 19.887 1.00 93.38 86 TYR A CA 1
ATOM 673 C C . TYR A 1 86 ? -15.209 4.704 20.306 1.00 93.38 86 TYR A C 1
ATOM 675 O O . TYR A 1 86 ? -16.313 4.419 19.830 1.00 93.38 86 TYR A O 1
ATOM 683 N N . PRO A 1 87 ? -15.056 5.719 21.175 1.00 91.44 87 PRO A N 1
ATOM 684 C CA . PRO A 1 87 ? -16.181 6.526 21.628 1.00 91.44 87 PRO A CA 1
ATOM 685 C C . PRO A 1 87 ? -16.799 7.311 20.464 1.00 91.44 87 PRO A C 1
ATOM 687 O O . PRO A 1 87 ? -16.115 8.083 19.797 1.00 91.44 87 PRO A O 1
ATOM 690 N N . LYS A 1 88 ? -18.105 7.131 20.230 1.00 87.94 88 LYS A N 1
ATOM 691 C CA . LYS A 1 88 ? -18.833 7.811 19.142 1.00 87.94 88 LYS A CA 1
ATOM 692 C C . LYS A 1 88 ? -19.106 9.294 19.428 1.00 87.94 88 LYS A C 1
ATOM 694 O O . LYS A 1 88 ? -19.212 10.064 18.484 1.00 87.94 88 LYS A O 1
ATOM 699 N N . ASP A 1 89 ? -19.116 9.690 20.702 1.00 87.50 89 ASP A N 1
ATOM 700 C CA . ASP A 1 89 ? -19.292 11.084 21.152 1.00 87.50 89 ASP A CA 1
ATOM 701 C C . ASP A 1 89 ? -17.957 11.832 21.334 1.00 87.50 89 ASP A C 1
ATOM 703 O O . ASP A 1 89 ? -17.882 12.880 21.979 1.00 87.50 89 ASP A O 1
ATOM 707 N N . PHE A 1 90 ? -16.859 11.268 20.830 1.00 88.50 90 PHE A N 1
ATOM 708 C CA . PHE A 1 90 ? -15.543 11.875 20.958 1.00 88.50 90 PHE A CA 1
ATOM 709 C C . PHE A 1 90 ? -15.388 13.082 20.031 1.00 88.50 90 PHE A C 1
ATOM 711 O O . PHE A 1 90 ? -15.968 13.134 18.952 1.00 88.50 90 PHE A O 1
ATOM 718 N N . PHE A 1 91 ? -14.546 14.045 20.417 1.00 92.19 91 PHE A N 1
ATOM 719 C CA . PHE A 1 91 ? -14.348 15.264 19.623 1.00 92.19 91 PHE A CA 1
ATOM 720 C C . PHE A 1 91 ? -13.712 15.002 18.242 1.00 92.19 91 PHE A C 1
ATOM 722 O O . PHE A 1 91 ? -13.801 15.848 17.352 1.00 92.19 91 PHE A O 1
ATOM 729 N N . ILE A 1 92 ? -13.046 13.852 18.062 1.00 92.38 92 ILE A N 1
ATOM 730 C CA . ILE A 1 92 ? -12.5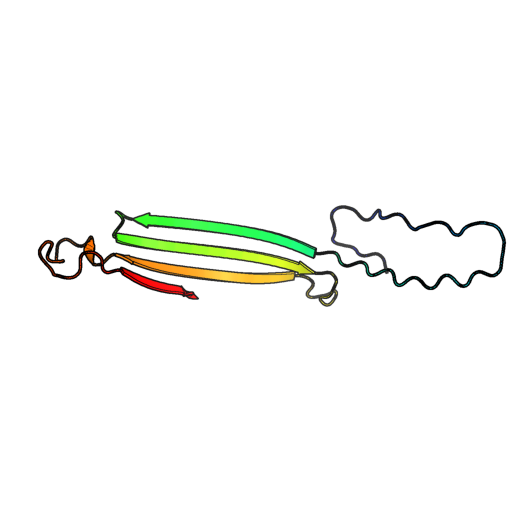19 13.405 16.769 1.00 92.38 92 ILE A CA 1
ATOM 731 C C . ILE A 1 92 ? -13.531 12.452 16.131 1.00 92.38 92 ILE A C 1
ATOM 733 O O . ILE A 1 92 ? -13.732 11.340 16.605 1.00 92.38 92 ILE A O 1
ATOM 737 N N . ASN A 1 93 ? -14.104 12.870 15.004 1.00 90.88 93 ASN A N 1
ATOM 738 C CA . ASN A 1 93 ? -15.117 12.088 14.287 1.00 90.88 93 ASN A CA 1
ATOM 739 C C . ASN A 1 93 ? -14.529 10.923 13.473 1.00 90.88 93 ASN A C 1
ATOM 741 O O . ASN A 1 93 ? -15.215 9.942 13.204 1.00 90.88 93 ASN A O 1
ATOM 745 N N . SER A 1 94 ? -13.273 11.031 13.031 1.00 92.88 94 SER A N 1
ATOM 746 C CA . SER A 1 94 ? -12.617 9.991 12.239 1.00 92.88 94 SER A CA 1
ATOM 747 C C . SER A 1 94 ? -11.136 9.915 12.568 1.00 92.88 94 SER A C 1
ATOM 749 O O . SER A 1 94 ? -10.418 10.914 12.510 1.00 92.88 94 SER A O 1
ATOM 751 N N . LEU A 1 95 ? -10.683 8.709 12.895 1.00 94.38 95 LEU A N 1
ATOM 752 C CA . LEU A 1 95 ? -9.292 8.417 13.193 1.00 94.38 95 LEU A CA 1
ATOM 753 C C . LEU A 1 95 ? -8.873 7.188 12.399 1.00 94.38 95 LEU A C 1
ATOM 755 O O . LEU A 1 95 ? -9.451 6.109 12.541 1.00 94.38 95 LEU A O 1
ATOM 759 N N . LYS A 1 96 ? -7.845 7.354 11.568 1.00 96.00 96 LYS A N 1
ATOM 760 C CA . LYS A 1 96 ? -7.318 6.293 10.719 1.00 96.00 96 LYS A CA 1
ATOM 761 C C . LYS A 1 96 ? -5.801 6.319 10.698 1.00 96.00 96 LYS A C 1
ATOM 763 O O . LYS A 1 96 ? -5.199 7.348 10.408 1.00 96.00 96 LYS A O 1
ATOM 768 N N . PHE A 1 97 ? -5.199 5.162 10.934 1.00 97.12 97 PHE A N 1
ATOM 769 C CA . PHE A 1 97 ? -3.773 4.941 10.753 1.00 97.12 97 PHE A CA 1
ATOM 770 C C . PHE A 1 97 ? -3.493 4.372 9.358 1.00 97.12 97 PHE A C 1
ATOM 772 O O . PHE A 1 97 ? -4.285 3.587 8.830 1.00 97.12 97 PHE A O 1
ATOM 779 N N . ARG A 1 98 ? -2.370 4.763 8.749 1.00 96.50 98 ARG A N 1
ATOM 780 C CA . ARG A 1 98 ? -1.900 4.214 7.472 1.00 96.50 98 ARG A CA 1
ATOM 781 C C . ARG A 1 98 ? -0.383 4.070 7.492 1.00 96.50 98 ARG A C 1
ATOM 783 O O . ARG A 1 98 ? 0.312 5.008 7.864 1.00 96.50 98 ARG A O 1
ATOM 790 N N . ALA A 1 99 ? 0.101 2.929 7.016 1.00 96.94 99 ALA A N 1
ATOM 791 C CA . ALA A 1 99 ? 1.513 2.674 6.754 1.00 96.94 99 ALA A CA 1
ATOM 792 C C . ALA A 1 99 ? 1.676 2.070 5.354 1.00 96.94 99 ALA A C 1
ATOM 794 O O . ALA A 1 99 ? 0.800 1.338 4.889 1.00 96.94 99 ALA A O 1
ATOM 795 N N . SER A 1 100 ? 2.774 2.384 4.671 1.00 96.06 100 SER A N 1
ATOM 796 C CA . SER A 1 100 ? 3.077 1.851 3.341 1.00 96.06 100 SER A CA 1
ATOM 797 C C . SER A 1 100 ? 4.575 1.719 3.110 1.00 96.06 100 SER A C 1
ATOM 799 O O . SER A 1 100 ? 5.352 2.464 3.708 1.00 96.06 100 SER A O 1
ATOM 801 N N . TRP A 1 101 ? 4.937 0.809 2.211 1.00 91.62 101 TRP A N 1
ATOM 802 C CA . TRP A 1 101 ? 6.288 0.554 1.727 1.00 91.62 101 TRP A CA 1
ATOM 803 C C . TRP A 1 101 ? 6.270 0.369 0.210 1.00 91.62 101 TRP A C 1
ATOM 805 O O . TRP A 1 101 ? 5.327 -0.296 -0.287 1.00 91.62 101 TRP A O 1
#

Sequence (101 aa):
DVAAGFLDPSFDTVDAGIGGTVYGDGEKYKYNRASFFGRVNYNYDNRYLIQATMRYDGSSKFGVNNRWGCFPSVAVGWSISEEAFYPKDFFINSLKFRASW

Secondary structure (DSSP, 8-state):
----SSS------PPPPSSS------------EEEEEEEEEEEETTTEEEEEEEEEEEETTS-TT--EEEEEEEEEEEEGGGSTTS-TTSS-S--EEEEE-

Organism: NCBI:txid246787

Foldseek 3Di:
DQDPDDPDRDDDDDDDDDDDPDPDDDDDDDKDKDKDKDKDWDQDPVFKIKIKMKMKMAIPPDDPVPRIDIDIKIKIKGWPLSDPPHDCPDPDNTDMDMDMD

pLDDT: mean 77.22, std 21.39, range [38.38, 97.69]

Radius of gyration: 26.02 Å; chains: 1; bounding box: 43×28×77 Å